Protein 5BVT (pdb70)

B-factor: mean 31.86, std 10.21, range 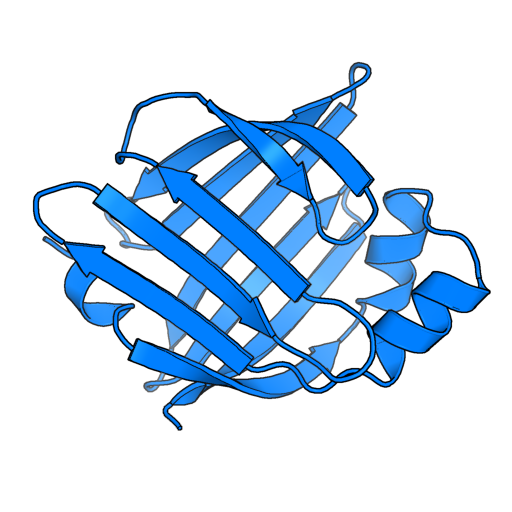[17.01, 90.32]

Structure (mmCIF, N/CA/C/O backbone):
data_5BVT
#
_entry.id   5BVT
#
_cell.length_a   29.497
_cell.length_b   60.250
_cell.length_c   35.732
_cell.angle_alpha   90.00
_cell.angle_beta   113.01
_cell.angle_gamma   90.00
#
_symmetry.space_group_name_H-M   'P 1 21 1'
#
loop_
_entity.id
_entity.type
_entity.pdbx_description
1 polymer 'Epidermal fatty acid-binding protein'
2 non-polymer 'PALMITOLEIC ACID'
3 water water
#
loop_
_atom_site.group_PDB
_atom_site.id
_atom_site.type_symbol
_atom_site.label_atom_id
_atom_site.label_alt_id
_atom_site.label_comp_id
_atom_site.label_asym_id
_atom_site.label_entity_id
_atom_site.la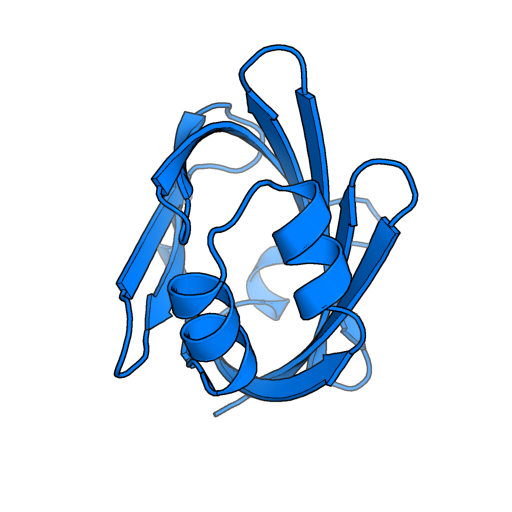bel_seq_id
_atom_site.pdbx_PDB_ins_code
_atom_site.Cartn_x
_atom_site.Cartn_y
_atom_site.Cartn_z
_atom_site.occupancy
_atom_site.B_iso_or_equiv
_atom_site.auth_seq_id
_atom_site.auth_comp_id
_atom_site.auth_asym_id
_atom_site.auth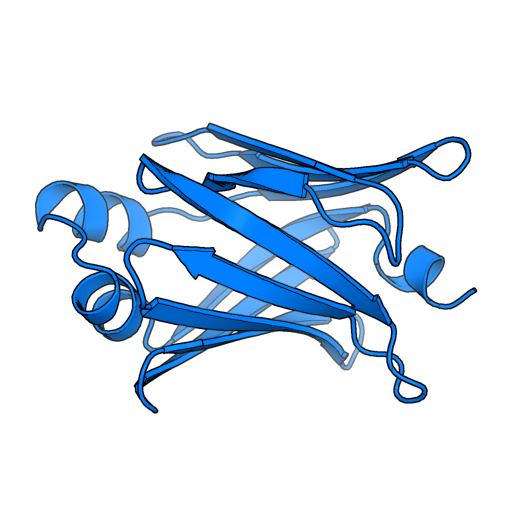_atom_id
_atom_site.pdbx_PDB_model_num
ATOM 1 N N . MET A 1 1 ? 3.257 -9.999 20.023 1.00 65.51 2 MET A N 1
ATOM 2 C CA . MET A 1 1 ? 1.929 -9.587 20.559 1.00 66.23 2 MET A CA 1
ATOM 3 C C . MET A 1 1 ? 0.828 -9.844 19.515 1.00 59.13 2 MET A C 1
ATOM 4 O O . MET A 1 1 ? 0.993 -10.687 18.631 1.00 59.71 2 MET A O 1
ATOM 9 N N . ALA A 1 2 ? -0.291 -9.133 19.613 1.00 50.08 3 ALA A N 1
ATOM 10 C CA . ALA A 1 2 ? -1.467 -9.458 18.826 1.00 47.45 3 ALA A CA 1
ATOM 11 C C . ALA A 1 2 ? -1.306 -9.231 17.319 1.00 41.93 3 ALA A C 1
ATOM 12 O O . ALA A 1 2 ? -2.103 -9.747 16.527 1.00 43.35 3 ALA A O 1
ATOM 14 N N . ILE A 1 3 ? -0.290 -8.473 16.921 1.00 36.66 4 ILE A N 1
ATOM 15 C CA . ILE A 1 3 ? -0.102 -8.127 15.516 1.00 36.69 4 ILE A CA 1
ATOM 16 C C . ILE A 1 3 ? 0.082 -9.375 14.629 1.00 35.66 4 ILE A C 1
ATOM 17 O O . ILE A 1 3 ? -0.384 -9.413 13.490 1.00 31.46 4 ILE A O 1
ATOM 22 N N . ASP A 1 4 ? 0.684 -10.423 15.179 1.00 37.32 5 ASP A N 1
ATOM 23 C CA . ASP A 1 4 ? 0.982 -11.654 14.404 1.00 40.74 5 ASP A CA 1
ATOM 24 C C . ASP A 1 4 ? -0.274 -12.244 13.746 1.00 37.27 5 ASP A C 1
ATOM 25 O O . ASP A 1 4 ? -0.222 -12.796 12.643 1.00 34.50 5 ASP A O 1
ATOM 30 N N . ALA A 1 5 ? -1.407 -12.096 14.427 1.00 35.24 6 ALA A N 1
ATOM 31 C CA . ALA A 1 5 ? -2.719 -12.528 13.916 1.00 33.05 6 ALA A CA 1
ATOM 32 C C . ALA A 1 5 ? -3.107 -11.874 12.570 1.00 29.47 6 ALA A C 1
ATOM 33 O O . ALA A 1 5 ? -3.881 -12.417 11.785 1.00 28.00 6 ALA A O 1
ATOM 35 N N . PHE A 1 6 ? -2.584 -10.683 12.336 1.00 28.77 7 PHE A N 1
ATOM 36 C CA . PHE A 1 6 ? -2.880 -9.933 11.123 1.00 28.61 7 PHE A CA 1
ATOM 37 C C . PHE A 1 6 ? -2.004 -10.282 9.962 1.00 27.54 7 PHE A C 1
ATOM 38 O O . PHE A 1 6 ? -2.329 -9.925 8.841 1.00 29.46 7 PHE A O 1
ATOM 46 N N . LEU A 1 7 ? -0.898 -10.970 10.226 1.00 28.22 8 LEU A N 1
ATOM 47 C CA . LEU A 1 7 ? 0.148 -11.089 9.239 1.00 29.19 8 LEU A CA 1
ATOM 48 C C . LEU A 1 7 ? -0.271 -12.025 8.088 1.00 28.08 8 LEU A C 1
ATOM 49 O O . LEU A 1 7 ? -0.837 -13.107 8.297 1.00 29.35 8 LEU A O 1
ATOM 54 N N . GLY A 1 8 ? -0.058 -11.566 6.863 1.00 25.41 9 GLY A N 1
ATOM 55 C CA . GLY A 1 8 ? -0.297 -12.416 5.718 1.00 24.23 9 GLY A CA 1
ATOM 56 C C . GLY A 1 8 ? -0.933 -11.622 4.633 1.00 22.43 9 GLY A C 1
ATOM 57 O O . GLY A 1 8 ? -1.069 -10.408 4.758 1.00 22.12 9 GLY A O 1
ATOM 58 N N . LYS A 1 9 ? -1.309 -12.328 3.573 1.00 21.71 10 LYS A N 1
ATOM 59 C CA . LYS A 1 9 ? -1.981 -11.756 2.411 1.00 21.96 10 LYS A CA 1
ATOM 60 C C . LYS A 1 9 ? -3.492 -12.038 2.497 1.00 20.76 10 LYS A C 1
ATOM 61 O O . LYS A 1 9 ? -3.936 -13.152 2.821 1.00 18.66 10 LYS A O 1
ATOM 67 N N . TRP A 1 10 ? -4.257 -10.997 2.193 1.00 20.82 11 TRP A N 1
ATOM 68 C CA . TRP A 1 10 ? -5.690 -10.947 2.433 1.00 21.82 11 TRP A CA 1
ATOM 69 C C . TRP A 1 10 ? -6.359 -10.545 1.124 1.00 23.11 11 TRP A C 1
ATOM 70 O O . TRP A 1 10 ? -5.820 -9.708 0.431 1.00 19.62 11 TRP A O 1
ATOM 81 N N . CYS A 1 11 ? -7.496 -11.164 0.778 1.00 24.40 12 CYS A N 1
ATOM 82 C CA . CYS A 1 11 ? -8.209 -10.862 -0.466 1.00 25.97 12 CYS A CA 1
ATOM 83 C C . CYS A 1 11 ? -9.616 -10.393 -0.137 1.00 26.14 12 CYS A C 1
ATOM 84 O O . CYS A 1 11 ? -10.326 -11.050 0.644 1.00 24.93 12 CYS A O 1
ATOM 87 N N . LEU A 1 12 ? -10.005 -9.259 -0.715 1.00 24.22 13 LEU A N 1
ATOM 88 C CA . LEU A 1 12 ? -11.322 -8.694 -0.476 1.00 25.38 13 LEU A CA 1
ATOM 89 C C . LEU A 1 12 ? -12.402 -9.650 -0.918 1.00 26.82 13 LEU A C 1
ATOM 90 O O . LEU A 1 12 ? -12.386 -10.088 -2.074 1.00 28.37 13 LEU A O 1
ATOM 95 N N . ILE A 1 13 ? -13.322 -9.982 -0.005 1.00 26.33 14 ILE A N 1
ATOM 96 C CA . ILE A 1 13 ? -14.533 -10.773 -0.350 1.00 27.32 14 ILE A CA 1
ATOM 97 C C . ILE A 1 13 ? -15.859 -10.023 -0.200 1.00 25.30 14 ILE A C 1
ATOM 98 O O . ILE A 1 13 ? -16.875 -10.509 -0.656 1.00 24.87 14 ILE A O 1
ATOM 103 N N . SER A 1 14 ? -15.868 -8.864 0.450 1.00 24.94 15 SER A N 1
ATOM 104 C CA . SER A 1 14 ? -17.100 -8.055 0.524 1.00 24.62 15 SER A CA 1
ATOM 105 C C . SER A 1 14 ? -16.725 -6.630 0.811 1.00 24.01 15 SER A C 1
ATOM 106 O O . SER A 1 14 ? -15.677 -6.382 1.347 1.00 27.03 15 SER A O 1
ATOM 109 N N . SER A 1 15 ? -17.575 -5.687 0.433 1.00 25.15 16 SER A N 1
ATOM 110 C CA . SER A 1 15 ? -17.344 -4.283 0.702 1.00 24.34 16 SER A CA 1
ATOM 111 C C . SER A 1 15 ? -18.708 -3.666 0.814 1.00 24.89 16 SER A C 1
ATOM 112 O O . SER A 1 15 ? -19.562 -3.971 0.008 1.00 24.23 16 SER A O 1
ATOM 115 N N . GLU A 1 16 ? -18.941 -2.853 1.836 1.00 25.03 17 GLU A N 1
ATOM 116 C CA . GLU A 1 16 ? -20.255 -2.237 2.017 0.55 25.02 17 GLU A CA 1
ATOM 117 C C . GLU A 1 16 ? -20.076 -0.793 2.446 1.00 24.10 17 GLU A C 1
ATOM 118 O O . GLU A 1 16 ? -19.278 -0.497 3.327 1.00 24.39 17 GLU A O 1
ATOM 124 N N . GLY A 1 17 ? -20.782 0.111 1.785 1.00 23.85 18 GLY A N 1
ATOM 125 C CA . GLY A 1 17 ? -20.770 1.532 2.133 1.00 21.74 18 GLY A CA 1
ATOM 126 C C . GLY A 1 17 ? -19.529 2.294 1.774 1.00 21.52 18 GLY A C 1
ATOM 127 O O . GLY A 1 17 ? -19.349 3.410 2.247 1.00 22.96 18 GLY A O 1
ATOM 128 N N . PHE A 1 18 ? -18.697 1.722 0.907 1.00 22.12 19 PHE A N 1
ATOM 129 C CA . PHE A 1 18 ? -17.377 2.241 0.568 1.00 21.80 19 PHE A CA 1
ATOM 130 C C . PHE A 1 18 ? -17.469 3.453 -0.343 1.00 23.56 19 PHE A C 1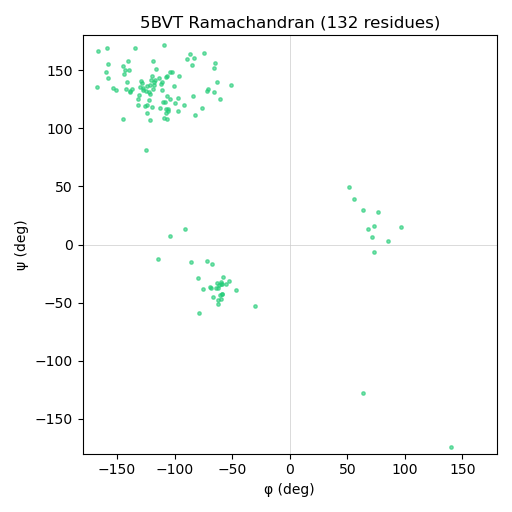
ATOM 131 O O . PHE A 1 18 ? -16.680 4.392 -0.241 1.00 23.87 19 PHE A O 1
ATOM 139 N N . ASP A 1 19 ? -18.410 3.430 -1.271 1.00 23.97 20 ASP A N 1
ATOM 140 C CA . ASP A 1 19 ? -18.634 4.601 -2.122 1.00 23.75 20 ASP A CA 1
ATOM 141 C C . ASP A 1 19 ? -19.013 5.825 -1.285 1.00 22.55 20 ASP A C 1
ATOM 142 O O . ASP A 1 19 ? -18.476 6.919 -1.497 1.00 22.64 20 ASP A O 1
ATOM 147 N N . GLU A 1 20 ? -19.941 5.655 -0.344 1.00 22.42 21 GLU A N 1
ATOM 148 C CA . GLU A 1 20 ? -20.327 6.781 0.546 1.00 23.38 21 GLU A CA 1
ATOM 149 C C . GLU A 1 20 ? -19.144 7.245 1.396 1.00 22.30 21 GLU A C 1
ATOM 150 O O . GLU A 1 20 ? -18.982 8.416 1.606 1.00 22.22 21 GLU A O 1
ATOM 156 N N . TYR A 1 21 ? -18.309 6.316 1.859 1.00 22.38 22 TYR A N 1
ATOM 157 C CA . TYR A 1 21 ? -17.115 6.674 2.644 1.00 22.26 22 TYR A CA 1
ATOM 158 C C . TYR A 1 21 ? -16.112 7.434 1.760 1.00 21.10 22 TYR A C 1
ATOM 159 O O . TYR A 1 21 ? -15.593 8.453 2.171 1.00 19.76 22 TYR A O 1
ATOM 168 N N . MET A 1 22 ? -15.872 6.945 0.536 1.00 21.48 23 MET A N 1
ATOM 169 C CA . MET A 1 22 ? -14.984 7.617 -0.424 0.76 20.64 23 MET A CA 1
ATOM 170 C C . MET A 1 22 ? -15.501 8.991 -0.827 1.00 22.71 23 MET A C 1
ATOM 171 O O . MET A 1 22 ? -14.716 9.895 -1.112 1.00 22.92 23 MET A O 1
ATOM 176 N N . LYS A 1 23 ? -16.826 9.136 -0.876 1.00 24.12 24 LYS A N 1
ATOM 177 C CA . LYS A 1 23 ? -17.458 10.420 -1.119 1.00 25.58 24 LYS A CA 1
ATOM 178 C C . LYS A 1 23 ? -17.112 11.409 -0.015 1.00 26.83 24 LYS A C 1
ATOM 179 O O . LYS A 1 23 ? -16.726 12.547 -0.293 1.00 26.66 24 LYS A O 1
ATOM 185 N N . GLU A 1 24 ? -17.243 10.972 1.238 1.00 28.54 25 GLU A N 1
ATOM 186 C CA . GLU A 1 24 ? -16.904 11.806 2.400 1.00 28.07 25 GLU A CA 1
ATOM 187 C C . GLU A 1 24 ? -15.432 12.198 2.410 1.00 27.12 25 GLU A C 1
ATOM 188 O O . GLU A 1 24 ? -15.072 13.274 2.862 1.00 25.88 25 GLU A O 1
ATOM 194 N N . LEU A 1 25 ? -14.567 11.315 1.940 1.00 26.58 26 LEU A N 1
ATOM 195 C CA . LEU A 1 25 ? -13.150 11.657 1.822 1.00 26.71 26 LEU A CA 1
ATOM 196 C C . LEU A 1 25 ? -12.865 12.655 0.676 1.00 25.22 26 LEU A C 1
ATOM 197 O O . LEU A 1 25 ? -11.772 13.180 0.606 1.00 27.82 26 LEU A O 1
ATOM 202 N N . GLY A 1 26 ? -13.796 12.886 -0.239 1.00 24.74 27 GLY A N 1
ATOM 203 C CA . GLY A 1 26 ? -13.567 13.840 -1.336 1.00 25.81 27 GLY A CA 1
ATOM 204 C C . GLY A 1 26 ? -13.095 13.231 -2.655 1.00 27.10 27 GLY A C 1
ATOM 205 O O . GLY A 1 26 ? -12.668 13.954 -3.573 1.00 26.03 27 GLY A O 1
ATOM 206 N N . VAL A 1 27 ? -13.242 11.912 -2.782 1.00 27.19 28 VAL A N 1
ATOM 207 C CA . VAL A 1 27 ? -12.782 11.195 -3.952 1.00 27.73 28 VAL A CA 1
ATOM 208 C C . VAL A 1 27 ? -13.647 11.513 -5.168 1.00 28.02 28 VAL A C 1
ATOM 209 O O . VAL A 1 27 ? -14.866 11.479 -5.088 1.00 25.54 28 VAL A O 1
ATOM 213 N N . GLY A 1 28 ? -12.984 11.791 -6.293 1.00 30.34 29 GLY A N 1
ATOM 214 C CA . GLY A 1 28 ? -13.640 12.028 -7.582 1.00 31.71 29 GLY A CA 1
ATOM 215 C C . GLY A 1 28 ? -14.353 10.790 -8.091 1.00 34.45 29 GLY A C 1
ATOM 216 O O . GLY A 1 28 ? -14.007 9.666 -7.722 1.00 34.25 29 GLY A O 1
ATOM 217 N N . MET A 1 29 ? -15.344 10.994 -8.952 1.00 36.95 30 MET A N 1
ATOM 218 C CA . MET A 1 29 ? -16.229 9.907 -9.407 1.00 38.48 30 MET A CA 1
ATOM 219 C C . MET A 1 29 ? -15.526 8.731 -10.098 1.00 35.57 30 MET A C 1
ATOM 220 O O . MET A 1 29 ? -15.884 7.575 -9.856 1.00 37.74 30 MET A O 1
ATOM 225 N N . ALA A 1 30 ? -14.564 9.013 -10.965 1.00 30.96 31 ALA A N 1
ATOM 226 C CA . ALA A 1 30 ? -13.840 7.956 -11.673 1.00 29.90 31 ALA A CA 1
ATOM 227 C C . ALA A 1 30 ? -13.100 7.096 -10.679 1.00 29.09 31 ALA A C 1
ATOM 228 O O . ALA A 1 30 ? -13.204 5.860 -10.690 1.00 26.08 31 ALA A O 1
ATOM 230 N N . MET A 1 31 ? -12.338 7.757 -9.820 1.00 28.27 32 MET A N 1
ATOM 231 C CA . MET A 1 31 ? -11.587 7.064 -8.806 1.00 29.86 32 MET A CA 1
ATOM 232 C C . MET A 1 31 ? -12.525 6.265 -7.902 1.00 29.20 32 MET A C 1
ATOM 233 O O . MET A 1 31 ? -12.178 5.185 -7.426 1.00 28.37 32 MET A O 1
ATOM 238 N N . ARG A 1 32 ? -13.721 6.781 -7.668 1.00 27.13 33 ARG A N 1
ATOM 239 C CA . ARG A 1 32 ? -14.689 6.052 -6.866 1.00 29.35 33 ARG A CA 1
ATOM 240 C C . ARG A 1 32 ? -15.174 4.816 -7.570 1.00 28.13 33 ARG A C 1
ATOM 241 O O . ARG A 1 32 ? -15.384 3.780 -6.920 1.00 30.26 33 ARG A O 1
ATOM 249 N N . LYS A 1 33 ? -15.346 4.908 -8.879 1.00 24.19 34 LYS A N 1
ATOM 250 C CA . LYS A 1 33 ? -15.626 3.731 -9.668 1.00 24.60 34 LYS A CA 1
ATOM 251 C C . LYS A 1 33 ? -14.494 2.697 -9.574 1.00 24.71 34 LYS A C 1
ATOM 252 O O . LYS A 1 33 ? -14.751 1.512 -9.403 1.00 26.32 34 LYS A O 1
ATOM 258 N N . MET A 1 34 ? -13.244 3.139 -9.644 1.00 23.67 35 MET A N 1
ATOM 259 C CA . MET A 1 34 ? -12.132 2.235 -9.498 1.00 23.07 35 MET A CA 1
ATOM 260 C C . MET A 1 34 ? -12.180 1.534 -8.154 1.00 23.95 35 MET A C 1
ATOM 261 O O . MET A 1 34 ? -11.930 0.345 -8.079 1.00 25.33 35 MET A O 1
ATOM 266 N N . GLY A 1 35 ? -12.493 2.285 -7.104 1.00 23.56 36 GLY A N 1
ATOM 267 C CA . GLY A 1 35 ? -12.619 1.749 -5.765 1.00 24.47 36 GLY A CA 1
ATOM 268 C C . GLY A 1 35 ? -13.749 0.756 -5.599 1.00 25.53 36 GLY A C 1
ATOM 269 O O . GLY A 1 35 ? -13.595 -0.213 -4.867 1.00 26.70 36 GLY A O 1
ATOM 270 N N . SER A 1 36 ? -14.881 0.993 -6.261 1.00 26.55 37 SER A N 1
ATOM 271 C CA . SER A 1 36 ? -16.017 0.054 -6.237 1.00 28.86 37 SER A CA 1
ATOM 272 C C . SER A 1 36 ? -15.748 -1.259 -6.990 1.00 29.91 37 SER A C 1
ATOM 273 O O . SER A 1 36 ? -16.225 -2.318 -6.593 1.00 33.16 37 SER A O 1
ATOM 276 N N . MET A 1 37 ? -15.025 -1.170 -8.097 1.00 28.45 38 MET A N 1
ATOM 277 C CA . MET A 1 37 ? -14.673 -2.334 -8.887 1.00 27.92 38 MET A CA 1
ATOM 278 C C . MET A 1 37 ? -13.499 -3.091 -8.290 1.00 26.44 38 MET A C 1
ATOM 279 O O . MET A 1 37 ? -13.388 -4.298 -8.490 1.00 27.16 38 MET A O 1
ATOM 284 N N . ALA A 1 38 ? -12.605 -2.411 -7.588 1.00 24.57 39 ALA A N 1
ATOM 285 C CA . ALA A 1 38 ? -11.387 -3.093 -7.146 1.00 24.35 39 ALA A CA 1
ATOM 286 C C . ALA A 1 38 ? -11.693 -4.246 -6.178 1.00 24.75 39 ALA A C 1
ATOM 287 O O . ALA A 1 38 ? -12.570 -4.138 -5.308 1.00 24.42 39 ALA A O 1
ATOM 289 N N . LYS A 1 39 ? -10.967 -5.342 -6.355 1.00 26.16 40 LYS A N 1
ATOM 290 C CA . LYS A 1 39 ? -10.923 -6.455 -5.418 1.00 28.64 40 LYS A CA 1
ATOM 291 C C . LYS A 1 39 ? -9.459 -6.650 -5.078 1.00 26.55 40 LYS A C 1
ATOM 292 O O . LYS A 1 39 ? -8.774 -7.498 -5.669 1.00 24.73 40 LYS A O 1
ATOM 298 N N . PRO A 1 40 ? -8.956 -5.830 -4.145 1.00 26.06 41 PRO A N 1
ATOM 299 C CA . PRO A 1 40 ? -7.516 -5.807 -3.903 1.00 25.44 41 PRO A CA 1
ATOM 300 C C . PRO A 1 40 ? -6.987 -6.879 -2.968 1.00 26.38 41 PRO A C 1
ATOM 301 O O . PRO A 1 40 ? -7.733 -7.463 -2.155 1.00 25.91 41 PRO A O 1
ATOM 305 N N . ASP A 1 41 ? -5.681 -7.099 -3.079 1.00 26.26 42 ASP A N 1
ATOM 306 C CA . ASP A 1 41 ? -4.945 -7.866 -2.102 1.00 27.36 42 ASP A CA 1
ATOM 307 C C . ASP A 1 41 ? -4.307 -6.874 -1.116 1.00 25.88 42 ASP A C 1
ATOM 308 O O . ASP A 1 41 ? -3.899 -5.764 -1.465 1.00 22.48 42 ASP A O 1
ATOM 313 N N . VAL A 1 42 ? -4.231 -7.291 0.125 1.00 24.39 43 VAL A N 1
ATOM 314 C CA . VAL A 1 42 ? -3.679 -6.461 1.154 1.00 25.58 43 VAL A CA 1
ATOM 315 C C . VAL A 1 42 ? -2.695 -7.363 1.884 1.00 24.35 43 VAL A C 1
ATOM 316 O O . VAL A 1 42 ? -3.076 -8.429 2.373 1.00 26.15 43 VAL A O 1
ATOM 320 N N . TYR A 1 43 ? -1.430 -6.970 1.894 1.00 22.80 44 TYR A N 1
ATOM 321 C CA . TYR A 1 43 ? -0.420 -7.688 2.663 1.00 23.50 44 TYR A CA 1
ATOM 322 C C . TYR A 1 43 ? -0.099 -6.886 3.902 1.00 23.57 44 TYR A C 1
ATOM 323 O O . TYR A 1 43 ? 0.213 -5.6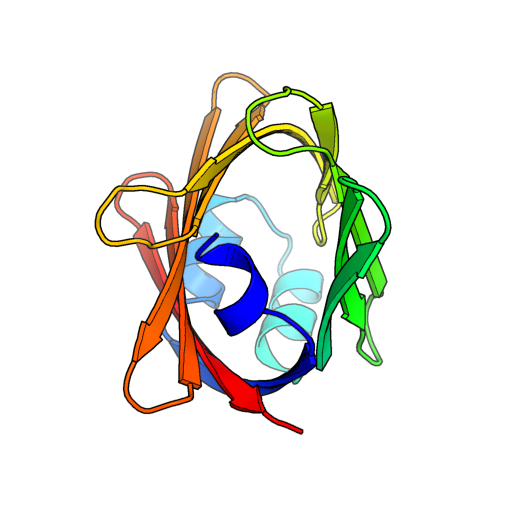83 3.858 1.00 22.58 44 TYR A O 1
ATOM 332 N N . ILE A 1 44 ? -0.231 -7.549 5.030 1.00 25.18 45 ILE A N 1
ATOM 333 C CA . ILE A 1 44 ? 0.246 -7.020 6.269 1.00 24.39 45 ILE A CA 1
ATOM 334 C C . ILE A 1 44 ? 1.449 -7.866 6.571 1.00 24.85 45 ILE A C 1
ATOM 335 O O . ILE A 1 44 ? 1.327 -9.065 6.749 1.00 27.81 45 ILE A O 1
ATOM 340 N N . ILE A 1 45 ? 2.613 -7.228 6.538 1.00 26.52 46 ILE A N 1
ATOM 341 C CA . ILE A 1 45 ? 3.918 -7.860 6.652 1.00 25.36 46 ILE A CA 1
ATOM 342 C C . ILE A 1 45 ? 4.592 -7.244 7.876 1.00 26.73 46 ILE A C 1
ATOM 343 O O . ILE A 1 45 ? 4.456 -6.047 8.098 1.00 26.71 46 ILE A O 1
ATOM 348 N N . LYS A 1 46 ? 5.324 -8.030 8.660 1.00 26.49 47 LYS A N 1
ATOM 349 C CA . LYS A 1 46 ? 6.141 -7.459 9.722 1.00 28.86 47 LYS A CA 1
ATOM 350 C C . LYS A 1 46 ? 7.548 -8.009 9.622 1.00 27.70 47 LYS A C 1
ATOM 351 O O . LYS A 1 46 ? 7.720 -9.196 9.447 1.00 24.67 47 LYS A O 1
ATOM 357 N N . ASP A 1 47 ? 8.550 -7.149 9.755 1.00 26.86 48 ASP A N 1
ATOM 358 C CA . ASP A 1 47 ? 9.929 -7.619 9.913 1.00 28.74 48 ASP A CA 1
ATOM 359 C C . ASP A 1 47 ? 10.648 -6.697 10.912 1.00 26.72 48 ASP A C 1
ATOM 360 O O . ASP A 1 47 ? 10.529 -5.480 10.860 1.00 24.22 48 ASP A O 1
ATOM 365 N N . GLY A 1 48 ? 11.363 -7.275 11.858 1.00 28.74 49 GLY A N 1
ATOM 366 C CA . GLY A 1 48 ? 11.894 -6.473 12.980 1.00 28.89 49 GLY A CA 1
ATOM 367 C C . GLY A 1 48 ? 10.674 -5.958 13.693 1.00 28.33 49 GLY A C 1
ATOM 368 O O . GLY A 1 48 ? 9.771 -6.737 13.962 1.00 30.48 49 GLY A O 1
ATOM 369 N N . ASP A 1 49 ? 10.596 -4.654 13.929 1.00 27.36 50 ASP A N 1
ATOM 370 C CA . ASP A 1 49 ? 9.372 -4.048 14.463 1.00 28.50 50 ASP A CA 1
ATOM 371 C C . ASP A 1 49 ? 8.577 -3.311 13.411 1.00 26.35 50 ASP A C 1
ATOM 372 O O . ASP A 1 49 ? 7.639 -2.592 13.761 1.00 29.32 50 ASP A O 1
ATOM 377 N N . THR A 1 50 ? 8.968 -3.414 12.148 1.00 22.58 51 THR A N 1
ATOM 378 C CA . THR A 1 50 ? 8.393 -2.563 11.119 1.00 21.72 51 THR A CA 1
ATOM 379 C C . THR A 1 50 ? 7.295 -3.360 10.452 1.00 21.35 51 THR A C 1
ATOM 380 O O . THR A 1 50 ? 7.498 -4.488 10.043 1.00 22.97 51 THR A O 1
ATOM 384 N N . ILE A 1 51 ? 6.109 -2.771 10.415 1.00 21.33 52 ILE A N 1
ATOM 385 C CA . ILE A 1 51 ? 4.934 -3.375 9.804 1.00 20.83 52 ILE A CA 1
ATOM 386 C C . ILE A 1 51 ? 4.686 -2.648 8.510 1.00 19.73 52 ILE A C 1
ATOM 387 O O . ILE A 1 51 ? 4.911 -1.452 8.424 1.00 17.32 52 ILE A O 1
ATOM 392 N N . THR A 1 52 ? 4.214 -3.378 7.517 1.00 20.87 53 THR A N 1
ATOM 393 C CA . THR A 1 52 ? 3.814 -2.784 6.250 1.00 22.56 53 THR A CA 1
ATOM 394 C C . THR A 1 52 ? 2.405 -3.229 5.917 1.00 22.99 53 THR A C 1
ATOM 395 O O . THR A 1 52 ? 2.115 -4.419 6.025 1.00 22.59 53 THR A O 1
ATOM 399 N N . VAL A 1 53 ? 1.541 -2.290 5.514 1.00 23.70 54 VAL A N 1
ATOM 400 C CA . VAL A 1 53 ? 0.240 -2.621 4.901 1.00 23.22 54 VAL A CA 1
ATOM 401 C C . VAL A 1 53 ? 0.308 -2.261 3.410 1.00 25.19 54 VAL A C 1
ATOM 402 O O . VAL A 1 53 ? 0.336 -1.114 3.056 1.00 24.79 54 VAL A O 1
ATOM 406 N N . LYS A 1 54 ? 0.342 -3.269 2.541 1.00 28.73 55 LYS A N 1
ATOM 407 C CA . LYS A 1 54 ? 0.578 -3.091 1.107 1.00 31.38 55 LYS A CA 1
ATOM 408 C C . LYS A 1 54 ? -0.708 -3.466 0.346 1.00 28.78 55 LYS A C 1
ATOM 409 O O . LYS A 1 54 ? -1.176 -4.600 0.449 1.00 27.47 55 LYS A O 1
ATOM 415 N N . THR A 1 55 ? -1.299 -2.503 -0.362 1.00 26.36 56 THR A N 1
ATOM 416 C CA . THR A 1 55 ? -2.562 -2.704 -1.067 1.00 25.77 56 THR A CA 1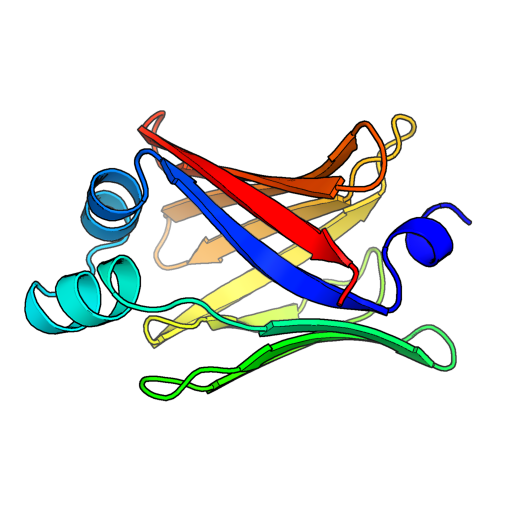
ATOM 417 C C . THR A 1 55 ? -2.331 -2.759 -2.569 1.00 27.61 56 THR A C 1
ATOM 418 O O . THR A 1 55 ? -1.959 -1.746 -3.168 1.00 27.74 56 THR A O 1
ATOM 422 N N . GLU A 1 56 ? -2.628 -3.908 -3.176 1.00 29.19 57 GLU A N 1
ATOM 423 C CA . GLU A 1 56 ? -2.415 -4.141 -4.616 1.00 32.65 57 GLU A CA 1
ATOM 424 C C . GLU A 1 56 ? -3.680 -4.464 -5.439 1.00 29.95 57 GLU A C 1
ATOM 425 O O . GLU A 1 56 ? -4.493 -5.305 -5.045 1.00 27.74 57 GLU A O 1
ATOM 431 N N . SER A 1 57 ? -3.822 -3.802 -6.589 1.00 28.95 58 SER A N 1
ATOM 432 C CA . SER A 1 57 ? -4.933 -4.030 -7.500 1.00 29.74 58 SER A CA 1
ATOM 433 C C . SER A 1 57 ? -4.543 -3.551 -8.879 1.00 31.75 58 SER A C 1
ATOM 434 O O . SER A 1 57 ? -3.524 -2.898 -9.011 1.00 31.90 58 SER A O 1
ATOM 437 N N . THR A 1 58 ? -5.352 -3.888 -9.889 1.00 34.58 59 THR A N 1
ATOM 438 C CA . THR A 1 58 ? -5.171 -3.433 -11.289 1.00 38.35 59 THR A CA 1
ATOM 439 C C . THR A 1 58 ? -5.201 -1.933 -11.466 1.00 40.46 59 THR A C 1
ATOM 440 O O . THR A 1 58 ? -4.520 -1.387 -12.328 1.00 41.85 59 THR A O 1
ATOM 444 N N . PHE A 1 59 ? -6.021 -1.284 -10.646 1.00 41.53 60 PHE A N 1
ATOM 445 C CA . PHE A 1 59 ? -6.207 0.156 -10.691 1.00 39.72 60 PHE A CA 1
ATOM 446 C C . PHE A 1 59 ? -5.075 0.899 -10.018 1.00 41.77 60 PHE A C 1
ATOM 447 O O . PHE A 1 59 ? -4.394 1.700 -10.661 1.00 48.37 60 PHE A O 1
ATOM 455 N N . LYS A 1 60 ? -4.856 0.614 -8.741 1.00 45.04 61 LYS A N 1
ATOM 456 C CA . LYS A 1 60 ? -3.888 1.358 -7.940 1.00 48.01 61 LYS A CA 1
ATOM 457 C C . LYS A 1 60 ? -3.134 0.501 -6.921 1.00 47.15 61 LYS A C 1
ATOM 458 O O . LYS A 1 60 ? -3.690 -0.431 -6.350 1.00 44.79 61 LYS A O 1
ATOM 464 N N . THR A 1 61 ? -1.879 0.868 -6.679 1.00 47.22 62 THR A N 1
ATOM 465 C CA . THR A 1 61 ? -1.059 0.280 -5.630 1.00 49.69 62 THR A CA 1
ATOM 466 C C . THR A 1 61 ? -0.638 1.318 -4.576 1.00 47.50 62 THR A C 1
ATOM 467 O O . THR A 1 61 ? -0.305 2.443 -4.895 1.00 52.08 62 THR A O 1
ATOM 471 N N . SER A 1 62 ? -0.659 0.905 -3.316 1.00 44.74 63 SER A N 1
ATOM 472 C CA . SER A 1 62 ? -0.402 1.767 -2.183 1.00 41.51 63 SER A CA 1
ATOM 473 C C . SER A 1 62 ? 0.319 0.950 -1.141 1.00 36.72 63 SER A C 1
ATOM 474 O O . SER A 1 62 ? 0.200 -0.254 -1.103 1.00 35.94 63 SER A O 1
ATOM 477 N N . GLN A 1 63 ? 1.098 1.603 -0.313 1.00 34.66 64 GLN A N 1
ATOM 478 C CA . GLN A 1 63 ? 1.782 0.912 0.745 1.00 38.65 64 GLN A CA 1
ATOM 479 C C . GLN A 1 63 ? 2.128 1.918 1.807 1.00 35.65 64 GLN A C 1
ATOM 480 O O . GLN A 1 63 ? 2.418 3.061 1.484 1.00 35.22 64 GLN A O 1
ATOM 486 N N . PHE A 1 64 ? 2.057 1.500 3.069 1.00 31.97 65 PHE A N 1
ATOM 487 C CA . PHE A 1 64 ? 2.602 2.289 4.168 1.00 28.98 65 PHE A CA 1
ATOM 488 C C . PHE A 1 64 ? 3.262 1.412 5.207 1.00 26.27 65 PHE A C 1
ATOM 489 O O . PHE A 1 64 ? 2.781 0.351 5.509 1.00 24.24 65 PHE A O 1
ATOM 497 N N . SER A 1 65 ? 4.392 1.884 5.712 1.00 25.41 66 SER A N 1
ATOM 498 C CA . SER A 1 65 ? 5.202 1.175 6.662 1.00 23.76 66 SER A CA 1
ATOM 499 C C . SER A 1 65 ? 5.300 2.007 7.923 1.00 23.68 66 SER A C 1
ATOM 500 O O . SER A 1 65 ? 5.338 3.232 7.884 1.00 21.59 66 SER A O 1
ATOM 503 N N . PHE A 1 66 ? 5.347 1.349 9.068 1.00 23.19 67 PHE A N 1
ATOM 504 C CA . PHE A 1 66 ? 5.376 2.095 10.301 1.00 23.52 67 PHE A CA 1
ATOM 505 C C . PHE A 1 66 ? 5.773 1.168 11.455 1.00 23.81 67 PHE A C 1
ATOM 506 O O . PHE A 1 66 ? 5.771 -0.062 11.315 1.00 21.03 67 PHE A O 1
ATOM 514 N N . LYS A 1 67 ? 6.102 1.795 12.583 1.00 24.01 68 LYS A N 1
ATOM 515 C CA . LYS A 1 67 ? 6.158 1.139 13.886 1.00 24.77 68 LYS A CA 1
ATOM 516 C C . LYS A 1 67 ? 4.910 1.459 14.744 1.00 23.25 68 LYS A C 1
ATOM 517 O O . LYS A 1 67 ? 4.337 2.527 14.639 1.00 20.94 68 LYS A O 1
ATOM 523 N N . LEU A 1 68 ? 4.508 0.509 15.579 1.00 24.22 69 LEU A N 1
ATOM 524 C CA . LEU A 1 68 ? 3.359 0.669 16.445 1.00 25.29 69 LEU A CA 1
ATOM 525 C C . LEU A 1 68 ? 3.649 1.750 17.448 1.00 26.98 69 LEU A C 1
ATOM 526 O O . LEU A 1 68 ? 4.706 1.726 18.081 1.00 30.60 69 LEU A O 1
ATOM 531 N N . GLY A 1 69 ? 2.722 2.693 17.600 1.00 27.93 70 GLY A N 1
ATOM 532 C CA . GLY A 1 69 ? 2.875 3.778 18.569 1.00 29.75 70 GLY A CA 1
ATOM 533 C C . GLY A 1 69 ? 3.659 4.990 18.070 1.00 31.27 70 GLY A C 1
ATOM 534 O O . GLY A 1 69 ? 3.866 5.912 18.831 1.00 32.58 70 GLY A O 1
ATOM 535 N N . GLU A 1 70 ? 4.086 4.996 16.803 1.00 31.75 71 GLU A N 1
ATOM 536 C CA . GLU A 1 70 ? 4.933 6.074 16.258 1.00 32.78 71 GLU A CA 1
ATOM 537 C C . GLU A 1 70 ? 4.293 6.704 15.031 1.00 32.72 71 GLU A C 1
ATOM 538 O O . GLU A 1 70 ? 4.080 6.029 14.007 1.00 29.64 71 GLU A O 1
ATOM 544 N N . LYS A 1 71 ? 4.032 8.002 15.137 1.00 32.73 72 LYS A N 1
ATOM 545 C CA . LYS A 1 71 ? 3.343 8.752 14.106 1.00 36.91 72 LYS A CA 1
ATOM 546 C C . LYS A 1 71 ? 4.154 8.837 12.822 1.00 33.51 72 LYS A C 1
ATOM 547 O O . LYS A 1 71 ? 5.390 8.798 12.845 1.00 32.81 72 LYS A O 1
ATOM 553 N N . PHE A 1 72 ? 3.460 8.956 11.698 1.00 30.86 73 PHE A N 1
ATOM 554 C CA . PHE A 1 72 ? 4.131 8.951 10.399 1.00 31.24 73 PHE A CA 1
ATOM 555 C C . PHE A 1 72 ? 3.261 9.579 9.316 1.00 32.93 73 PHE A C 1
ATOM 556 O O . PHE A 1 72 ? 2.030 9.517 9.399 1.00 33.86 73 PHE A O 1
ATOM 564 N N . GLU A 1 73 ? 3.883 10.215 8.320 1.00 36.70 74 GLU A N 1
ATOM 565 C CA . GLU A 1 73 ? 3.106 10.699 7.174 1.00 41.38 74 GLU A CA 1
ATOM 566 C C . GLU A 1 73 ? 2.890 9.576 6.147 1.00 38.17 74 GLU A C 1
ATOM 567 O O . GLU A 1 73 ? 3.840 8.927 5.704 1.00 38.93 74 GLU A O 1
ATOM 573 N N . GLU A 1 74 ? 1.614 9.392 5.799 1.00 33.44 75 GLU A N 1
ATOM 574 C CA . GLU A 1 74 ? 1.113 8.395 4.880 1.00 31.35 75 GLU A CA 1
ATOM 575 C C . GLU A 1 74 ? 0.586 9.075 3.604 1.00 31.78 75 GLU A C 1
ATOM 576 O O . GLU A 1 74 ? -0.060 10.152 3.651 1.00 28.89 75 GLU A O 1
ATOM 582 N N . ASN A 1 75 ? 0.906 8.464 2.467 1.00 32.15 76 ASN A N 1
ATOM 583 C CA . ASN A 1 75 ? 0.279 8.784 1.197 1.00 35.07 76 ASN A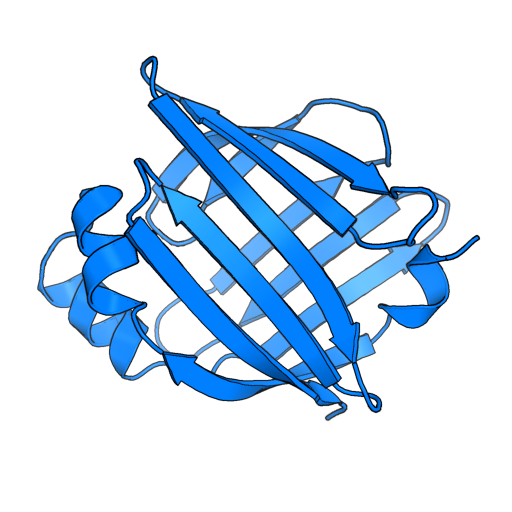 CA 1
ATOM 584 C C . ASN A 1 75 ? -0.816 7.741 1.030 1.00 34.88 76 ASN A C 1
ATOM 585 O O . ASN A 1 75 ? -0.525 6.551 0.949 1.00 35.61 76 ASN A O 1
ATOM 590 N N . THR A 1 76 ? -2.074 8.163 1.030 1.00 34.02 77 THR A N 1
ATOM 591 C CA . THR A 1 76 ? -3.188 7.217 1.019 1.00 32.12 77 THR A CA 1
ATOM 592 C C . THR A 1 76 ? -3.558 6.794 -0.413 1.00 35.14 77 THR A C 1
ATOM 593 O O . THR A 1 76 ? -3.176 7.475 -1.378 1.00 34.59 77 THR A O 1
ATOM 597 N N . LEU A 1 77 ? -4.326 5.699 -0.537 1.00 33.61 78 LEU A N 1
ATOM 598 C CA . LEU A 1 77 ? -4.822 5.212 -1.839 1.00 34.50 78 LEU A CA 1
ATOM 599 C C . LEU A 1 77 ? -5.424 6.294 -2.724 1.00 32.56 78 LEU A C 1
ATOM 600 O O . LEU A 1 77 ? -5.232 6.279 -3.939 1.00 29.66 78 LEU A O 1
ATOM 605 N N . ASP A 1 78 ? -6.157 7.228 -2.121 1.00 32.18 79 ASP A N 1
ATOM 606 C CA . ASP A 1 78 ? -6.763 8.317 -2.901 1.00 32.98 79 ASP A CA 1
ATOM 607 C C . ASP A 1 78 ? -5.890 9.581 -3.028 1.00 34.44 79 ASP A C 1
ATOM 608 O O . ASP A 1 78 ? -6.372 10.638 -3.481 1.00 36.72 79 ASP A O 1
ATOM 613 N N . GLY A 1 79 ? -4.607 9.466 -2.677 1.00 33.77 80 GLY A N 1
ATOM 614 C CA . GLY A 1 79 ? -3.675 10.588 -2.771 1.00 34.42 80 GLY A CA 1
ATOM 615 C C . GLY A 1 79 ? -3.800 11.640 -1.665 1.00 33.65 80 GLY A C 1
ATOM 616 O O . GLY A 1 79 ? -3.489 12.814 -1.881 1.00 35.55 80 GLY A O 1
ATOM 617 N N . ARG A 1 80 ? -4.253 11.245 -0.478 1.00 33.19 81 ARG A N 1
ATOM 618 C CA . ARG A 1 80 ? -4.144 12.130 0.665 1.00 32.76 81 ARG A CA 1
ATOM 619 C C . ARG A 1 80 ? -2.747 11.943 1.263 1.00 34.50 81 ARG A C 1
ATOM 620 O O . ARG A 1 80 ? -2.112 10.907 1.066 1.00 34.04 81 ARG A O 1
ATOM 628 N N . LYS A 1 81 ? -2.263 12.974 1.946 1.00 34.30 82 LYS A N 1
ATOM 629 C CA . LYS A 1 81 ? -1.027 12.882 2.707 1.00 35.82 82 LYS A CA 1
ATOM 630 C C . LYS A 1 81 ? -1.409 13.220 4.143 1.00 32.17 82 LYS A C 1
ATOM 631 O O . LYS A 1 81 ? -1.727 14.359 4.455 1.00 28.72 82 LYS A O 1
ATOM 637 N N . THR A 1 82 ? -1.421 12.207 5.000 1.00 30.05 83 THR A N 1
ATOM 638 C CA . THR A 1 82 ? -1.981 12.343 6.340 1.00 29.34 83 THR A CA 1
ATOM 639 C C . THR A 1 82 ? -0.944 12.100 7.422 1.00 29.51 83 THR A C 1
ATOM 640 O O . THR A 1 82 ? 0.047 11.431 7.182 1.00 33.29 83 THR A O 1
ATOM 644 N N . GLN A 1 83 ? -1.176 12.613 8.618 1.00 30.00 84 GLN A N 1
ATOM 645 C CA . GLN A 1 83 ? -0.379 12.192 9.777 1.00 33.04 84 GLN A CA 1
ATOM 646 C C . GLN A 1 83 ? -1.140 11.037 10.412 1.00 29.06 84 GLN A C 1
ATOM 647 O O . GLN A 1 83 ? -2.304 11.213 10.823 1.00 25.97 84 GLN A O 1
ATOM 653 N N . THR A 1 84 ? -0.500 9.867 10.477 1.00 25.50 85 THR A N 1
ATOM 654 C CA . THR A 1 84 ? -1.192 8.649 10.867 1.00 23.80 85 THR A CA 1
ATOM 655 C C . THR A 1 84 ? -0.623 8.072 12.149 1.00 22.15 85 THR A C 1
ATOM 656 O O . THR A 1 84 ? 0.562 8.139 12.362 1.00 23.36 85 THR A O 1
ATOM 660 N N . LEU A 1 85 ? -1.478 7.550 13.011 0.57 20.39 86 LEU A N 1
ATOM 661 C CA . LEU A 1 85 ? -1.007 6.785 14.138 0.57 20.74 86 LEU A CA 1
ATOM 662 C C . LEU A 1 85 ? -1.725 5.460 14.128 0.57 19.84 86 LEU A C 1
ATOM 663 O O . LEU A 1 85 ? -2.939 5.395 13.921 0.57 17.60 86 LEU A O 1
ATOM 668 N N . VAL A 1 86 ? -0.944 4.409 14.328 1.00 19.89 87 VAL A N 1
ATOM 669 C CA . VAL A 1 86 ? -1.449 3.051 14.368 1.00 21.80 87 VAL A CA 1
ATOM 670 C C . VAL A 1 86 ? -1.089 2.417 15.694 1.00 23.56 87 VAL A C 1
ATOM 671 O O . VAL A 1 86 ? 0.078 2.451 16.114 1.00 23.97 87 VAL A O 1
ATOM 675 N N . SER A 1 87 ? -2.100 1.812 16.313 1.00 25.71 88 SER A N 1
ATOM 676 C CA . SER A 1 87 ? -2.033 1.254 17.669 1.00 27.24 88 SER A CA 1
ATOM 677 C C . SER A 1 87 ? -2.810 -0.081 17.731 1.00 28.39 88 SER A C 1
ATOM 678 O O . SER A 1 87 ? -3.651 -0.359 16.866 1.00 23.89 88 SER A O 1
ATOM 681 N N . LEU A 1 88 ? -2.476 -0.914 18.722 1.00 29.89 89 LEU A N 1
ATOM 682 C CA . LEU A 1 88 ? -3.266 -2.100 19.053 1.00 33.26 89 LEU A CA 1
ATOM 683 C C . LEU A 1 88 ? -4.010 -1.887 20.369 1.00 33.90 89 LEU A C 1
ATOM 684 O O . LEU A 1 88 ? -3.376 -1.621 21.395 1.00 36.15 89 LEU A O 1
ATOM 689 N N . LYS A 1 89 ? -5.338 -2.011 20.356 1.00 36.57 90 LYS A N 1
ATOM 690 C CA . LYS A 1 89 ? -6.106 -2.036 21.617 1.00 38.54 90 LYS A CA 1
ATOM 691 C C . LYS A 1 89 ? -5.956 -3.378 22.342 1.00 37.20 90 LYS A C 1
ATOM 692 O O . LYS A 1 89 ? -5.538 -4.347 21.733 1.00 32.55 90 LYS A O 1
ATOM 698 N N . ASP A 1 90 ? -6.334 -3.426 23.627 1.00 40.02 91 ASP A N 1
ATOM 699 C CA . ASP A 1 90 ? -6.444 -4.678 24.419 1.00 43.94 91 ASP A CA 1
ATOM 700 C C . ASP A 1 90 ? -7.303 -5.769 23.754 1.00 47.64 91 ASP A C 1
ATOM 701 O O . ASP A 1 90 ? -7.074 -6.957 23.986 1.00 46.51 91 ASP A O 1
ATOM 706 N N . ASP A 1 91 ? -8.312 -5.330 22.989 1.00 51.34 92 ASP A N 1
ATOM 707 C CA . ASP A 1 91 ? -9.214 -6.157 22.133 1.00 56.25 92 ASP A CA 1
ATOM 708 C C . ASP A 1 91 ? -8.711 -7.467 21.501 1.00 56.36 92 ASP A C 1
ATOM 709 O O . ASP A 1 91 ? -9.405 -8.475 21.593 1.00 64.90 92 ASP A O 1
ATOM 714 N N . GLY A 1 92 ? -7.592 -7.481 20.782 1.00 54.94 93 GLY A N 1
ATOM 715 C CA . GLY A 1 92 ? -6.868 -6.314 20.338 1.00 50.28 93 GLY A CA 1
ATOM 716 C C . GLY A 1 92 ? -7.056 -6.084 18.850 1.00 45.62 93 GLY A C 1
ATOM 717 O O . GLY A 1 92 ? -6.529 -6.814 18.023 1.00 43.89 93 GLY A O 1
ATOM 718 N N . SER A 1 93 ? -7.814 -5.046 18.527 1.00 43.87 94 SER A N 1
ATOM 719 C CA . SER A 1 93 ? -7.972 -4.592 17.181 1.00 43.69 94 SER A CA 1
ATOM 720 C C . SER A 1 93 ? -6.879 -3.563 16.881 1.00 39.93 94 SER A C 1
ATOM 721 O O . SER A 1 93 ? -6.277 -2.974 17.780 1.00 40.82 94 SER A O 1
ATOM 724 N N . LEU A 1 94 ? -6.642 -3.386 15.598 1.00 32.34 95 LEU A N 1
ATOM 725 C CA . LEU A 1 94 ? -5.646 -2.501 15.095 1.00 32.76 95 LEU A CA 1
ATOM 726 C C . LEU A 1 94 ? -6.321 -1.199 14.666 1.00 31.78 95 LEU A C 1
ATOM 727 O O . LEU A 1 94 ? -7.196 -1.215 13.789 1.00 35.51 95 LEU A O 1
ATOM 732 N N . ILE A 1 95 ? -5.904 -0.084 15.253 1.00 28.24 96 ILE A N 1
ATOM 733 C CA . ILE A 1 95 ? -6.502 1.217 14.962 1.00 28.73 96 ILE A CA 1
ATOM 734 C C . ILE A 1 95 ? -5.518 2.086 14.218 1.00 26.83 96 ILE A C 1
ATOM 735 O O . ILE A 1 95 ? -4.351 2.194 14.573 1.00 24.57 96 ILE A O 1
ATOM 740 N N . GLN A 1 96 ? -6.018 2.686 13.164 1.00 27.03 97 GLN A N 1
ATOM 741 C CA . GLN A 1 96 ? -5.265 3.549 12.323 1.00 28.03 97 GLN A CA 1
ATOM 742 C C . GLN A 1 96 ? -6.026 4.859 12.313 1.00 29.05 97 GLN A C 1
ATOM 743 O O . GLN A 1 96 ? -7.140 4.913 11.813 1.00 30.52 97 GLN A O 1
ATOM 749 N N . GLU A 1 97 ? -5.430 5.901 12.884 1.00 31.20 98 GLU A N 1
ATOM 750 C CA . GLU A 1 97 ? -6.037 7.214 12.951 0.58 30.66 98 GLU A CA 1
ATOM 751 C C . GLU A 1 97 ? -5.285 8.080 11.944 1.00 27.65 98 GLU A C 1
ATOM 752 O O . GLU A 1 97 ? -4.069 8.085 11.931 1.00 24.44 98 GLU A O 1
ATOM 758 N N . GLN A 1 98 ? -6.032 8.742 11.060 1.00 28.62 99 GLN A N 1
ATOM 759 C CA . GLN A 1 98 ? -5.504 9.608 9.997 1.00 30.37 99 GLN A CA 1
ATOM 760 C C . GLN A 1 98 ? -6.047 11.024 10.141 1.00 31.23 99 GLN A C 1
ATOM 761 O O . GLN A 1 98 ? -7.244 11.197 10.359 1.00 32.92 99 GLN A O 1
ATOM 767 N N . GLU A 1 99 ? -5.174 12.015 9.967 1.00 29.64 100 GLU A N 1
ATOM 768 C CA . GLU A 1 99 ? -5.500 13.429 10.161 1.00 31.76 100 GLU A CA 1
ATOM 769 C C . GLU A 1 99 ? -4.898 14.251 9.040 1.00 28.75 100 GLU A C 1
ATOM 770 O O . GLU A 1 99 ? -3.741 14.075 8.687 1.00 26.20 100 GLU A O 1
ATOM 776 N N . TRP A 1 100 ? -5.684 15.149 8.481 1.00 29.98 101 TRP A N 1
ATOM 777 C CA . TRP A 1 100 ? -5.241 15.927 7.343 1.00 31.90 101 TRP A CA 1
ATOM 778 C C . TRP A 1 100 ? -6.188 17.072 7.109 1.00 37.27 101 TRP A C 1
ATOM 779 O O . TRP A 1 100 ? -7.413 16.892 7.164 1.00 36.46 101 TRP A O 1
ATOM 790 N N . ASP A 1 101 ? -5.631 18.260 6.865 1.00 43.59 102 ASP A N 1
ATOM 791 C CA . ASP A 1 101 ? -6.437 19.368 6.373 1.00 47.42 102 ASP A CA 1
ATOM 792 C C . ASP A 1 101 ? -7.482 19.740 7.420 1.00 43.62 102 ASP A C 1
ATOM 793 O O . ASP A 1 101 ? -8.567 20.174 7.068 1.00 43.67 102 ASP A O 1
ATOM 798 N N . GLY A 1 102 ? -7.165 19.531 8.703 1.00 43.88 103 GLY A N 1
ATOM 799 C CA . GLY A 1 102 ? -8.161 19.659 9.787 1.00 45.41 103 GLY A CA 1
ATOM 800 C C . GLY A 1 102 ? -9.285 18.611 9.835 1.00 46.30 103 GLY A C 1
ATOM 801 O O . GLY A 1 102 ? -10.260 18.798 10.565 1.00 46.54 103 GLY A O 1
ATOM 802 N N . LYS A 1 103 ? -9.142 17.513 9.080 1.00 45.53 104 LYS A N 1
ATOM 803 C CA . LYS A 1 103 ? -10.093 16.388 9.066 1.00 42.24 104 LYS A CA 1
ATOM 804 C C . LYS A 1 103 ? -9.484 15.144 9.736 1.00 38.92 104 LYS A C 1
ATOM 805 O O . LYS A 1 103 ? -8.293 15.115 10.051 1.00 36.55 104 LYS A O 1
ATOM 811 N N . LYS A 1 104 ? -10.333 14.131 9.920 1.00 39.63 105 LYS A N 1
ATOM 812 C CA . LYS A 1 104 ? -10.062 12.935 10.705 0.44 38.25 105 LYS A CA 1
ATOM 813 C C . LYS A 1 104 ? -10.884 11.751 10.232 1.00 32.89 105 LYS A C 1
ATOM 814 O O . LYS A 1 104 ? -12.090 11.878 10.034 1.00 32.91 105 LYS A O 1
ATOM 820 N N . THR A 1 105 ? -10.255 10.587 10.099 1.00 29.70 106 THR A N 1
ATOM 821 C CA . THR A 1 105 ? -10.960 9.341 9.764 0.68 28.13 106 THR A CA 1
ATOM 822 C C . THR A 1 105 ? -10.282 8.260 10.545 1.00 27.35 106 THR A C 1
ATOM 823 O O . THR A 1 105 ? -9.092 8.341 10.834 1.00 27.40 106 THR A O 1
ATOM 827 N N . ILE A 1 106 ? -11.039 7.239 10.887 1.00 27.91 107 ILE A N 1
ATOM 828 C CA . ILE A 1 106 ? -10.556 6.176 11.746 1.00 28.67 107 ILE A CA 1
ATOM 829 C C . ILE A 1 106 ? -10.908 4.886 11.041 1.00 26.71 107 ILE A C 1
ATOM 830 O O . ILE A 1 106 ? -12.054 4.678 10.675 1.00 26.89 107 ILE A O 1
ATOM 835 N N . ILE A 1 107 ? -9.913 4.027 10.884 1.00 28.26 108 ILE A N 1
ATOM 836 C CA . ILE A 1 107 ? -10.026 2.724 10.245 1.00 27.60 108 ILE A CA 1
ATOM 837 C C . ILE A 1 107 ? -9.637 1.687 11.293 1.00 26.04 108 ILE A C 1
ATOM 838 O O . ILE A 1 107 ? -8.515 1.717 11.780 1.00 24.88 108 ILE A O 1
ATOM 843 N N . THR A 1 108 ? -10.551 0.787 11.656 1.00 26.00 109 THR A N 1
ATOM 844 C CA . THR A 1 108 ? -10.201 -0.330 12.561 1.00 27.04 109 THR A CA 1
ATOM 845 C C . THR A 1 108 ? -10.067 -1.625 11.755 1.00 24.76 109 THR A C 1
ATOM 846 O O . THR A 1 108 ? -10.712 -1.793 10.728 1.00 25.57 109 THR A O 1
ATOM 850 N N . ARG A 1 109 ? -9.199 -2.512 12.198 1.00 23.55 110 ARG A N 1
ATOM 851 C CA . ARG A 1 109 ? -9.072 -3.824 11.565 1.00 25.34 110 ARG A CA 1
ATOM 852 C C . ARG A 1 109 ? -9.089 -4.854 12.657 1.00 26.76 110 ARG A C 1
ATOM 853 O O . ARG A 1 109 ? -8.335 -4.734 13.593 1.00 28.39 110 ARG A O 1
ATOM 861 N N . LYS A 1 110 ? -9.987 -5.825 12.585 1.00 29.01 111 LYS A N 1
ATOM 862 C CA . LYS A 1 110 ? -9.952 -6.913 13.543 1.00 31.56 111 LYS A CA 1
ATOM 863 C C . LYS A 1 110 ? -10.122 -8.220 12.841 1.00 29.57 111 LYS A C 1
ATOM 864 O O . LYS A 1 110 ? -10.422 -8.274 11.652 1.00 28.59 111 LYS A O 1
ATOM 870 N N . LEU A 1 111 ? -9.883 -9.278 13.591 1.00 28.15 112 LEU A N 1
ATOM 871 C CA . LEU A 1 111 ? -10.057 -10.611 13.093 1.00 28.85 112 LEU A CA 1
ATOM 872 C C . LEU A 1 111 ? -11.299 -11.185 13.689 1.00 28.64 112 LEU A C 1
ATOM 873 O O . LEU A 1 111 ? -11.381 -11.355 14.906 1.00 31.17 112 LEU A O 1
ATOM 878 N N . VAL A 1 112 ? -12.263 -11.490 12.833 1.00 28.14 113 VAL A N 1
ATOM 879 C CA . VAL A 1 112 ? -13.479 -12.155 13.256 1.00 27.05 113 VAL A CA 1
ATOM 880 C C . VAL A 1 112 ? -13.659 -13.398 12.420 1.00 26.83 113 VAL A C 1
ATOM 881 O O . VAL A 1 112 ? -13.815 -13.286 11.194 1.00 27.66 113 VAL A O 1
ATOM 885 N N . ASP A 1 113 ? -13.677 -14.561 13.080 1.00 25.08 114 ASP A N 1
ATOM 886 C CA . ASP A 1 113 ? -13.807 -15.870 12.410 1.00 24.91 114 ASP A CA 1
ATOM 887 C C . ASP A 1 113 ? -12.778 -16.020 11.263 1.00 24.44 114 ASP A C 1
ATOM 888 O O . ASP A 1 113 ? -13.116 -16.377 10.123 1.00 24.51 114 ASP A O 1
ATOM 893 N N . GLY A 1 114 ? -11.520 -15.724 11.573 1.00 26.15 115 GLY A N 1
ATOM 894 C CA . GLY A 1 114 ? -10.421 -15.857 10.604 1.00 28.09 115 GLY A CA 1
ATOM 895 C C . GLY A 1 114 ? -10.379 -14.850 9.459 1.00 28.87 115 GLY A C 1
ATOM 896 O O . GLY A 1 114 ? -9.535 -14.968 8.566 1.00 32.72 115 GLY A O 1
ATOM 897 N N . GLN A 1 115 ? -11.264 -13.849 9.489 1.00 27.78 116 GLN A N 1
ATOM 898 C CA . GLN A 1 115 ? -11.365 -12.859 8.419 1.00 25.97 116 GLN A CA 1
ATOM 899 C C . GLN A 1 115 ? -10.950 -11.486 8.934 1.00 26.20 116 GLN A C 1
ATOM 900 O O . GLN A 1 115 ? -11.232 -11.135 10.103 1.00 29.75 116 GLN A O 1
ATOM 906 N N . LEU A 1 116 ? -10.275 -10.728 8.071 1.00 23.47 117 LEU A N 1
ATOM 907 C CA . LEU A 1 116 ? -9.904 -9.362 8.368 1.00 23.04 117 LEU A CA 1
ATOM 908 C C . LEU A 1 116 ? -11.078 -8.457 8.086 1.00 22.35 117 LEU A C 1
ATOM 909 O O . LEU A 1 116 ? -11.486 -8.258 6.930 1.00 21.99 117 LEU A O 1
ATOM 914 N N . VAL A 1 117 ? -11.626 -7.914 9.163 1.00 20.26 118 VAL A N 1
ATOM 915 C CA . VAL A 1 117 ? -12.765 -7.053 9.082 1.00 20.46 118 VAL A CA 1
ATOM 916 C C . VAL A 1 117 ? -12.299 -5.616 9.309 1.00 21.42 118 VAL A C 1
ATOM 917 O O . VAL A 1 117 ? -11.828 -5.281 10.407 1.00 20.29 118 VAL A O 1
ATOM 921 N N . VAL A 1 118 ? -12.435 -4.789 8.260 1.00 21.81 119 VAL A N 1
ATOM 922 C CA . VAL A 1 118 ? -11.988 -3.406 8.261 1.00 23.51 119 VAL A CA 1
ATOM 923 C C . VAL A 1 118 ? -13.193 -2.472 8.255 1.00 24.04 119 VAL A C 1
ATOM 924 O O . VAL A 1 118 ? -14.035 -2.522 7.364 1.00 24.76 119 VAL A O 1
ATOM 928 N N . GLU A 1 119 ? -13.254 -1.611 9.258 1.00 24.43 120 GLU A N 1
ATOM 929 C CA . GLU A 1 119 ? -14.373 -0.702 9.462 1.00 23.68 120 GLU A CA 1
ATOM 930 C C . GLU A 1 119 ? -13.807 0.687 9.453 1.00 23.18 120 GLU A C 1
ATOM 931 O O . GLU A 1 119 ? -12.897 0.968 10.212 1.00 25.74 120 GLU A O 1
ATOM 937 N N . CYS A 1 120 ? -14.318 1.557 8.593 1.00 23.46 121 CYS A N 1
ATOM 938 C CA . CYS A 1 120 ? -13.832 2.918 8.473 0.51 20.77 121 CYS A CA 1
ATOM 939 C C . CYS A 1 120 ? -14.959 3.885 8.819 1.00 23.45 121 CYS A C 1
ATOM 940 O O . CYS A 1 120 ? -16.127 3.665 8.437 1.00 23.57 121 CYS A O 1
ATOM 943 N N . ASP A 1 121 ? -14.626 4.925 9.585 1.00 25.02 122 ASP A N 1
ATOM 944 C CA . ASP A 1 121 ? -15.548 6.013 9.901 1.00 25.18 122 ASP A CA 1
ATOM 945 C C . ASP A 1 121 ? -14.950 7.352 9.487 1.00 25.24 122 ASP A C 1
ATOM 946 O O . ASP A 1 121 ? -13.774 7.636 9.757 1.00 24.49 122 ASP A O 1
ATOM 951 N N . MET A 1 122 ? -15.796 8.165 8.871 1.00 26.53 123 MET A N 1
ATOM 952 C CA . MET A 1 122 ? -15.485 9.523 8.467 1.00 30.7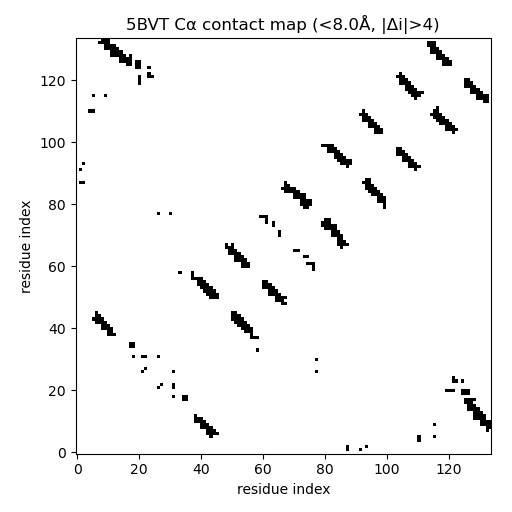6 123 MET A CA 1
ATOM 953 C C . MET A 1 122 ? -16.770 10.323 8.650 1.00 29.79 123 MET A C 1
ATOM 954 O O . MET A 1 122 ? -17.712 10.142 7.891 1.00 30.38 123 MET A O 1
ATOM 959 N N . ASN A 1 123 ? -16.807 11.191 9.657 1.00 29.98 124 ASN A N 1
ATOM 960 C CA . ASN A 1 123 ? -17.983 11.997 9.982 1.00 29.23 124 ASN A CA 1
ATOM 961 C C . ASN A 1 123 ? -19.239 11.138 10.234 1.00 29.52 124 ASN A C 1
ATOM 962 O O . ASN A 1 123 ? -20.333 11.506 9.809 1.00 28.73 124 ASN A O 1
ATOM 967 N N . GLY A 1 124 ? -19.101 9.987 10.898 1.00 28.63 125 GLY A N 1
ATOM 968 C CA . GLY A 1 124 ? -20.252 9.113 11.076 1.00 27.51 125 GLY A CA 1
ATOM 969 C C . GLY A 1 124 ? -20.692 8.370 9.814 1.00 27.20 125 GLY A C 1
ATOM 970 O O . GLY A 1 124 ? -21.571 7.509 9.868 1.00 26.98 125 GLY A O 1
ATOM 971 N N . ILE A 1 125 ? -20.083 8.674 8.670 1.00 26.93 126 ILE A N 1
ATOM 972 C CA . ILE A 1 125 ? -20.242 7.817 7.496 1.00 27.67 126 ILE A CA 1
ATOM 973 C C . ILE A 1 125 ? -19.407 6.557 7.641 1.00 27.67 126 ILE A C 1
ATOM 974 O O . ILE A 1 125 ? -18.182 6.616 7.703 1.00 25.43 126 ILE A O 1
ATOM 979 N N . LYS A 1 126 ? -20.100 5.416 7.670 1.00 28.52 127 LYS A N 1
ATOM 980 C CA . LYS A 1 126 ? -19.464 4.142 7.905 1.00 28.51 127 LYS A CA 1
ATOM 981 C C . LYS A 1 126 ? -19.364 3.236 6.700 1.00 28.27 127 LYS A C 1
ATOM 982 O O . LYS A 1 126 ? -20.254 3.183 5.873 1.00 30.06 127 LYS A O 1
ATOM 988 N N . CYS A 1 127 ? -18.252 2.513 6.635 1.00 29.19 128 CYS A N 1
ATOM 989 C CA . CYS A 1 127 ? -18.024 1.505 5.620 0.60 26.21 128 CYS A CA 1
ATOM 990 C C . CYS A 1 127 ? -17.346 0.315 6.286 1.00 25.13 128 CYS A C 1
ATOM 991 O O . CYS A 1 127 ? -16.646 0.462 7.298 1.00 27.34 128 CYS A O 1
ATOM 994 N N . VAL A 1 128 ? -17.591 -0.878 5.759 1.00 25.56 129 VAL A N 1
ATOM 995 C CA . VAL A 1 128 ? -16.962 -2.117 6.263 1.00 24.24 129 VAL A CA 1
ATOM 996 C C . VAL A 1 128 ? -16.558 -3.013 5.089 1.00 24.04 129 VAL A C 1
ATOM 997 O O . VAL A 1 128 ? -17.356 -3.244 4.163 1.00 26.59 129 VAL A O 1
ATOM 1001 N N . ARG A 1 129 ? -15.319 -3.494 5.135 1.00 21.94 130 ARG A N 1
ATOM 1002 C CA . ARG A 1 129 ? -14.768 -4.373 4.106 1.00 22.65 130 ARG A CA 1
ATOM 1003 C C . ARG A 1 129 ? -14.171 -5.600 4.790 1.00 23.63 130 ARG A C 1
ATOM 1004 O O . ARG A 1 129 ? -13.578 -5.472 5.868 1.00 23.73 130 ARG A O 1
ATOM 1012 N N . VAL A 1 130 ? -14.348 -6.779 4.186 1.00 22.12 131 VAL A N 1
ATOM 1013 C CA . VAL A 1 130 ? -13.915 -8.017 4.780 0.45 21.43 131 VAL A CA 1
ATOM 1014 C C . VAL A 1 130 ? -12.994 -8.730 3.800 1.00 21.87 131 VAL A C 1
ATOM 1015 O O . VAL A 1 130 ? -13.311 -8.830 2.618 1.00 22.49 131 VAL A O 1
ATOM 1019 N N . TYR A 1 131 ? -11.848 -9.189 4.298 1.00 21.14 132 TYR A N 1
ATOM 1020 C CA . TYR A 1 131 ? -10.895 -9.923 3.511 1.00 21.42 132 TYR A CA 1
ATOM 1021 C C . TYR A 1 131 ? -10.728 -11.346 4.037 1.00 21.37 132 TYR A C 1
ATOM 1022 O O . TYR A 1 131 ? -10.879 -11.627 5.225 1.00 21.07 132 TYR A O 1
ATOM 1031 N N . GLN A 1 132 ? -10.391 -12.228 3.115 1.00 22.01 133 GLN A N 1
ATOM 1032 C CA . GLN A 1 132 ? -10.160 -13.632 3.393 1.00 25.24 133 GLN A CA 1
ATOM 1033 C C . GLN A 1 132 ? -8.673 -13.883 3.216 1.00 26.04 133 GLN A C 1
ATOM 1034 O O . GLN A 1 132 ? -8.062 -13.343 2.294 1.00 24.19 133 GLN A O 1
ATOM 1040 N N . LYS A 1 133 ? -8.083 -14.690 4.092 1.00 29.39 134 LYS A N 1
ATOM 1041 C CA . LYS A 1 133 ? -6.710 -15.139 3.877 1.00 34.69 134 LYS A CA 1
ATOM 1042 C C . LYS A 1 133 ? -6.623 -15.699 2.477 1.00 35.63 134 LYS A C 1
ATOM 1043 O O . LYS A 1 133 ? -7.534 -16.421 2.043 1.00 39.01 134 LYS A O 1
ATOM 1049 N N . ALA A 1 134 ? -5.549 -15.378 1.765 1.00 37.02 135 ALA A N 1
ATOM 1050 C CA . ALA A 1 134 ? -5.365 -15.901 0.406 1.00 40.30 135 ALA A CA 1
ATOM 1051 C C . ALA A 1 134 ? -5.232 -17.430 0.374 1.00 40.97 135 ALA A C 1
ATOM 1052 O O . ALA A 1 134 ? -4.781 -18.037 1.359 1.00 44.07 135 ALA A O 1
#

CATH classification: 2.40.128.20

InterPro domains:
  IPR000463 Cytosolic fatty-acid binding [PR00178] (6-28)
  IPR000463 Cytosolic fatty-acid binding [PR00178] (65-81)
  IPR000463 Cytosolic fatty-acid binding [PR00178] (113-133)
  IPR000463 Cytosolic fatty-acid binding [PS00214] (8-25)
  IPR000566 Lipocalin/cytosolic fatty-acid binding domain [PF00061] (8-133)
  IPR012674 Calycin [G3DSA:2.40.128.20] (1-134)
  IPR012674 Calycin [SSF50814] (3-134)
  IPR031259 Intracellular lipid binding protein [PTHR11955] (4-133)

Sequence (134 aa):
MAIDAFLGKWCLISSEGFDEYMKELGVGMAMRKMGSMAKPDVYIIKDGDTITVKTESTFKTSQFSFKLGEKFEENTLDGRKTQTLVSLKDDGSLIQEQEWDGKKTIITRKLVDGQLVVECDMNGIKCVRVYQKA

Organism: Pygoscelis papua (NCBI:txid30457)

Secondary structure (DSSP, 8-state):
-GGGGG-EEEEEEEEESHHHHHHHTT--HHHHHHHHH---EEEEEEETTEEEEEEE-SS--EEEEE-TT--EEEE-TTS-EEEEEEEE-TT--EEEEEEETTEEEEEEEEEETTEEEEEEEETTEEEEEEEEE-

Solvent-accessible surface area: 7163 Å² total; per-residue (Å²): 168,45,1,82,59,2,55,29,79,1,36,11,83,39,36,112,38,35,55,86,8,11,95,60,18,64,12,47,125,68,59,46,110,70,15,77,116,12,132,5,40,7,58,1,71,65,108,66,92,56,1,26,2,75,16,58,34,136,80,76,72,12,92,23,61,10,89,52,55,101,123,33,109,8,87,11,72,36,48,31,102,1,78,0,56,2,40,44,95,165,110,26,1,3,14,2,67,4,72,30,132,90,100,97,0,52,17,25,28,60,58,80,140,48,47,0,24,8,72,9,39,2,110,50,60,137,5,53,18,22,14,78,95,87

Foldseek 3Di:
DCCVLVAAKWWWDDKFLVLVVCVLVVADDVVSVVVVPWTWIWGFHADPQKTKTWIDTPVDTAMDIDGAQDWDWGQDRRGFTWTWHWHADPVGWIWIWTADPNFIKIWIWDADPQKTWIWIDGPNRIMIIIIHHD

Nearest PDB structures (foldseek):
  5bvt-assembly1_A  TM=1.008E+00  e=2.825E-23  Pygoscelis papua
  3nr3-assembly1_A  TM=9.930E-01  e=8.260E-17  Homo sapiens
  6xvr-assembly1_A  TM=9.930E-01  e=3.352E-16  Homo sapiens
  8wkh-assembly1_A  TM=9.528E-01  e=6.872E-13  Blomia tropicalis
  1vyg-assembly1_A  TM=9.502E-01  e=1.748E-12  Schistosoma mansoni

Radius of gyration: 13.96 Å; Cα contacts (8 Å, |Δi|>4): 291; chains: 1; bounding box: 33×36×36 Å